Protein AF-A0A1V5I9L6-F1 (afdb_monomer)

Mean predicted aligned error: 14.68 Å

Sequence (108 aa):
MYTTINSTRQGDRAATPSGFKRVLHDTERRYLATDAQAVIYRYFLTEEVPFEVVERAILEAVSLARLKHSAIDAGLFDCLVDALLDDRSFEIQETASERLYPSSCTLC

Solvent-accessible surface area (backbone atoms only — not comparable to full-atom values): 7030 Å² total; per-residue (Å²): 137,92,84,86,90,85,79,86,83,85,69,83,74,71,74,70,76,89,74,77,78,86,72,84,49,74,72,51,53,70,24,35,31,72,61,22,51,51,50,53,54,45,35,74,72,67,61,81,49,59,67,69,54,54,56,49,32,52,56,49,43,38,53,50,13,63,75,69,74,41,60,35,44,39,70,62,49,51,52,45,43,51,51,59,72,67,56,68,73,78,76,73,70,82,67,80,74,80,72,78,73,81,87,77,83,83,84,128

pLDDT: mean 78.54, std 22.14, range [37.69, 98.38]

Structure (mmCIF, N/CA/C/O backbone):
data_AF-A0A1V5I9L6-F1
#
_entry.id   AF-A0A1V5I9L6-F1
#
loop_
_atom_site.group_PDB
_atom_site.id
_atom_site.type_symbol
_atom_site.label_atom_id
_atom_site.label_alt_id
_atom_site.label_comp_id
_atom_site.label_asym_id
_atom_site.label_entity_id
_atom_site.label_seq_id
_atom_site.pdbx_PDB_ins_code
_atom_site.Cartn_x
_atom_site.Cartn_y
_atom_site.Cartn_z
_atom_site.occupancy
_atom_site.B_iso_or_equiv
_atom_site.auth_seq_id
_atom_site.auth_comp_id
_atom_site.auth_asym_id
_atom_site.auth_atom_id
_atom_site.pdbx_PDB_model_num
ATOM 1 N N . MET A 1 1 ? -46.252 14.214 38.663 1.00 40.38 1 MET A N 1
ATOM 2 C CA . MET A 1 1 ? -45.400 13.032 38.417 1.00 40.38 1 MET A CA 1
ATOM 3 C C . MET A 1 1 ? -44.270 13.460 37.497 1.00 40.38 1 MET A C 1
ATOM 5 O O . MET A 1 1 ? -44.539 14.138 36.517 1.00 40.38 1 MET A O 1
ATOM 9 N N . TYR A 1 2 ? -43.031 13.179 37.892 1.00 37.69 2 TYR A N 1
ATOM 10 C CA . TYR A 1 2 ? -41.787 13.658 37.282 1.00 37.69 2 TYR A 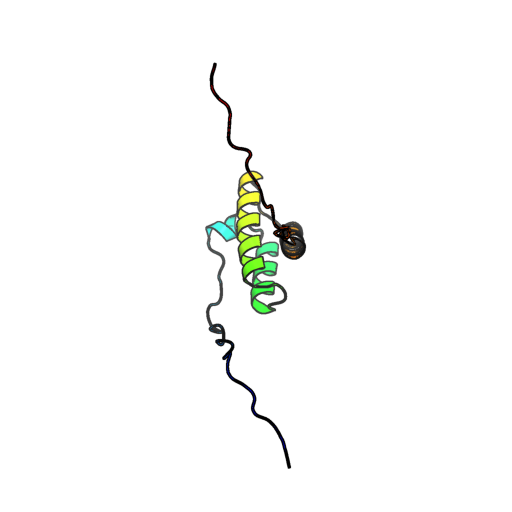CA 1
ATOM 11 C C . TYR A 1 2 ? -41.344 12.772 36.113 1.00 37.69 2 TYR A C 1
ATOM 13 O O . TYR A 1 2 ? -41.350 11.558 36.291 1.00 37.69 2 TYR A O 1
ATOM 21 N N . THR A 1 3 ? -40.874 13.354 34.999 1.00 48.72 3 THR A N 1
ATOM 22 C CA . THR A 1 3 ? -39.697 12.892 34.208 1.00 48.72 3 THR A CA 1
ATOM 23 C C . THR A 1 3 ? -39.349 13.970 33.158 1.00 48.72 3 THR A C 1
ATOM 25 O O . THR A 1 3 ? -40.177 14.288 32.317 1.00 48.72 3 THR A O 1
ATOM 28 N N . THR A 1 4 ? -38.339 14.813 33.388 1.00 46.72 4 THR A N 1
ATOM 29 C CA . THR A 1 4 ? -36.917 14.723 32.968 1.00 46.72 4 THR A CA 1
ATOM 30 C C . THR A 1 4 ? -36.643 15.255 31.553 1.00 46.72 4 THR A C 1
ATOM 32 O O . THR A 1 4 ? -36.970 14.644 30.544 1.00 46.72 4 THR A O 1
ATOM 35 N N . ILE A 1 5 ? -35.994 16.419 31.542 1.00 60.16 5 ILE A N 1
ATOM 36 C CA . ILE A 1 5 ? -35.253 17.082 30.459 1.00 60.16 5 ILE A CA 1
ATOM 37 C C . ILE A 1 5 ? -33.948 16.318 30.192 1.00 60.16 5 ILE A C 1
ATOM 39 O O . ILE A 1 5 ? -33.357 15.857 31.162 1.00 60.16 5 ILE A O 1
ATOM 43 N N . ASN A 1 6 ? -33.514 16.223 28.926 1.00 50.12 6 ASN A N 1
ATOM 44 C CA . ASN A 1 6 ? -32.129 16.065 28.414 1.00 50.12 6 ASN A CA 1
ATOM 45 C C . ASN A 1 6 ? -32.212 15.597 26.942 1.00 50.12 6 ASN A C 1
ATOM 47 O O . ASN A 1 6 ? -33.074 14.798 26.614 1.00 50.12 6 ASN A O 1
ATOM 51 N N . SER A 1 7 ? -31.364 15.961 25.985 1.00 43.91 7 SER A N 1
ATOM 52 C CA . SER A 1 7 ? -30.231 16.872 25.925 1.00 43.91 7 SER A CA 1
ATOM 53 C C . SER A 1 7 ? -29.865 17.014 24.438 1.00 43.91 7 SER A C 1
ATOM 55 O O . SER A 1 7 ? -29.936 16.066 23.664 1.00 43.91 7 SER A O 1
ATOM 57 N N . THR A 1 8 ? -29.510 18.237 24.075 1.00 46.31 8 THR A N 1
ATOM 58 C CA . THR A 1 8 ? -28.565 18.676 23.043 1.00 46.31 8 THR A CA 1
ATOM 59 C C . THR A 1 8 ? -27.670 17.642 22.327 1.00 46.31 8 THR A C 1
ATOM 61 O O . THR A 1 8 ? -26.923 16.916 22.969 1.00 46.31 8 THR A O 1
ATOM 64 N N . ARG A 1 9 ? -27.585 17.860 21.001 1.00 46.97 9 ARG A N 1
ATOM 65 C CA . ARG A 1 9 ? -26.378 17.922 20.141 1.00 46.97 9 ARG A CA 1
ATOM 66 C C . ARG A 1 9 ? -25.679 16.638 19.681 1.00 46.97 9 ARG A C 1
ATOM 68 O O . ARG A 1 9 ? -25.276 15.804 20.472 1.00 46.97 9 ARG A O 1
ATOM 75 N N . GLN A 1 10 ? -25.332 16.721 18.392 1.00 40.03 10 GLN A N 1
ATOM 76 C CA . GLN A 1 10 ? -24.170 16.137 17.719 1.00 40.03 10 GLN A CA 1
ATOM 77 C C . GLN A 1 10 ? -24.188 14.604 17.557 1.00 40.03 10 GLN A C 1
ATOM 79 O O . GLN A 1 10 ? -24.296 13.863 18.516 1.00 40.03 10 GLN A O 1
ATOM 84 N N . GLY A 1 11 ? -24.020 14.038 16.371 1.00 43.12 11 GLY A N 1
ATOM 85 C CA . GLY A 1 11 ? -23.634 14.626 15.104 1.00 43.12 11 GLY A CA 1
ATOM 86 C C . GLY A 1 11 ? -24.270 13.844 13.976 1.00 43.12 11 GLY A C 1
ATOM 87 O O . GLY A 1 11 ? -24.285 12.613 13.990 1.00 43.12 11 GLY A O 1
ATOM 88 N N . ASP A 1 12 ? -24.733 14.584 12.975 1.00 43.78 12 ASP A N 1
ATOM 89 C CA . ASP A 1 12 ? -24.613 14.120 11.607 1.00 43.78 12 ASP A CA 1
ATOM 90 C C . ASP A 1 12 ? -23.158 13.669 11.450 1.00 43.78 12 ASP A C 1
ATOM 92 O O . ASP A 1 12 ? -22.241 14.490 11.367 1.00 43.78 12 ASP A O 1
ATOM 96 N N . ARG A 1 13 ? -22.921 12.352 11.512 1.00 48.59 13 ARG A N 1
ATOM 97 C CA . ARG A 1 13 ? -21.734 11.770 10.899 1.00 48.59 13 ARG A CA 1
ATOM 98 C C . ARG A 1 13 ? -21.865 12.191 9.454 1.00 48.59 13 ARG A C 1
ATOM 100 O O . ARG A 1 13 ? -22.671 11.616 8.727 1.00 48.59 13 ARG A O 1
ATOM 107 N N . ALA A 1 14 ? -21.171 13.274 9.109 1.00 45.03 14 ALA A N 1
ATOM 108 C CA . ALA A 1 14 ? -21.010 13.721 7.748 1.00 45.03 14 ALA A CA 1
ATOM 109 C C . ALA A 1 14 ? -20.708 12.459 6.955 1.00 45.03 14 ALA A C 1
ATOM 111 O O . ALA A 1 14 ? -19.695 11.808 7.213 1.00 45.03 14 ALA A O 1
ATOM 112 N N . ALA A 1 15 ? -21.657 12.057 6.110 1.00 50.91 15 ALA A N 1
ATOM 113 C CA . ALA A 1 15 ? -21.436 11.003 5.152 1.00 50.91 15 ALA A CA 1
ATOM 114 C C . ALA A 1 15 ? -20.176 11.430 4.407 1.00 50.91 15 ALA A C 1
ATOM 116 O O . ALA A 1 15 ? -20.187 12.419 3.668 1.00 50.91 15 ALA A O 1
ATOM 117 N N . THR A 1 16 ? -19.062 10.769 4.716 1.00 53.19 16 THR A N 1
ATOM 118 C CA . THR A 1 16 ? -17.824 10.924 3.974 1.00 53.19 16 THR A CA 1
ATOM 119 C C . THR A 1 16 ? -18.210 10.728 2.516 1.00 53.19 16 THR A C 1
ATOM 121 O O . THR A 1 16 ? -18.953 9.789 2.221 1.00 53.19 16 THR A O 1
ATOM 124 N N . PRO A 1 17 ? -17.837 11.647 1.613 1.00 50.62 17 PRO A N 1
ATOM 125 C CA . PRO A 1 17 ? -18.290 11.591 0.236 1.00 50.62 17 PRO A CA 1
ATOM 126 C C . PRO A 1 17 ? -17.878 10.247 -0.367 1.00 50.62 17 PRO A C 1
ATOM 128 O O . PRO A 1 17 ? -16.716 10.033 -0.714 1.00 50.62 17 PRO A O 1
ATOM 131 N N . SER A 1 18 ? -18.852 9.341 -0.479 1.00 58.44 18 SER A N 1
ATOM 132 C CA . SER A 1 18 ? -18.744 8.065 -1.169 1.00 58.44 18 SER A CA 1
ATOM 133 C C . SER A 1 18 ? -18.542 8.375 -2.650 1.00 58.44 18 SER A C 1
ATOM 135 O O . SER A 1 18 ? -19.505 8.533 -3.403 1.00 58.44 18 SER A O 1
ATOM 137 N N . GLY A 1 19 ? -17.300 8.589 -3.074 1.00 56.56 19 GLY A N 1
ATOM 138 C CA . GLY A 1 19 ? -17.070 8.976 -4.463 1.00 56.56 19 GLY A CA 1
ATOM 139 C C . GLY A 1 19 ? -15.642 9.283 -4.880 1.00 56.56 19 GLY A C 1
ATOM 140 O O . GLY A 1 19 ? -15.366 9.243 -6.077 1.00 56.56 19 GLY A O 1
ATOM 141 N N . PHE A 1 20 ? -14.711 9.538 -3.958 1.00 57.69 20 PHE A N 1
ATOM 142 C CA . PHE A 1 20 ? -13.311 9.712 -4.345 1.00 57.69 20 PHE A CA 1
ATOM 143 C C . PHE A 1 20 ? -12.589 8.368 -4.339 1.00 57.69 20 PHE A C 1
ATOM 145 O O . PHE A 1 20 ? -12.069 7.911 -3.327 1.00 57.69 20 PHE A O 1
ATOM 152 N N . LYS A 1 21 ? -12.565 7.721 -5.507 1.00 76.44 21 LYS A N 1
ATOM 153 C CA . LYS A 1 21 ? -11.774 6.511 -5.725 1.00 76.44 21 LYS A CA 1
ATOM 154 C C . LYS A 1 21 ? -10.299 6.904 -5.816 1.00 76.44 21 LYS A C 1
ATOM 156 O O . LYS A 1 21 ? -9.859 7.425 -6.841 1.00 76.44 21 LYS A O 1
ATOM 161 N N . ARG A 1 22 ? -9.543 6.688 -4.739 1.00 89.75 22 ARG A N 1
ATOM 162 C CA . ARG A 1 22 ? -8.092 6.898 -4.715 1.00 89.75 22 ARG A CA 1
ATOM 163 C C . ARG A 1 22 ? -7.418 6.028 -5.776 1.00 89.75 22 ARG A C 1
ATOM 165 O O . ARG A 1 22 ? -7.662 4.827 -5.875 1.00 89.75 22 ARG A O 1
ATOM 172 N N . VAL A 1 23 ? -6.561 6.649 -6.581 1.00 94.12 23 VAL A N 1
ATOM 173 C CA . VAL A 1 23 ? -5.732 5.978 -7.587 1.00 94.12 23 VAL A CA 1
ATOM 174 C C . VAL A 1 23 ? -4.279 6.290 -7.281 1.00 94.12 23 VAL A C 1
ATOM 176 O O . VAL A 1 23 ? -3.947 7.450 -7.048 1.00 94.12 23 VAL A O 1
ATOM 179 N N . LEU A 1 24 ? -3.425 5.266 -7.280 1.00 96.00 24 LEU A N 1
ATOM 180 C CA . LEU A 1 24 ? -1.989 5.438 -7.092 1.00 96.00 24 LEU A CA 1
ATOM 181 C C . LEU A 1 24 ? -1.396 6.322 -8.190 1.00 96.00 24 LEU A C 1
ATOM 183 O O . LEU A 1 24 ? -1.633 6.079 -9.376 1.00 96.00 24 LEU A O 1
ATOM 187 N N . HIS A 1 25 ? -0.598 7.311 -7.807 1.00 96.25 25 HIS A N 1
ATOM 188 C CA . HIS A 1 25 ? 0.169 8.145 -8.724 1.00 96.25 25 HIS A CA 1
ATOM 189 C C . HIS A 1 25 ? 1.287 7.337 -9.395 1.00 96.25 25 HIS A C 1
ATOM 191 O O . HIS A 1 25 ? 1.792 6.356 -8.853 1.00 96.25 25 HIS A O 1
ATOM 197 N N . ASP A 1 26 ? 1.726 7.776 -10.576 1.00 96.25 26 ASP A N 1
ATOM 198 C CA . ASP A 1 26 ? 2.780 7.113 -11.359 1.00 96.25 26 ASP A CA 1
ATOM 199 C C . ASP A 1 26 ? 4.085 6.927 -10.572 1.00 96.25 26 ASP A C 1
ATOM 201 O O . ASP A 1 26 ? 4.793 5.932 -10.739 1.00 96.25 26 ASP A O 1
ATOM 205 N N . THR A 1 27 ? 4.397 7.886 -9.701 1.00 94.00 27 THR A N 1
ATOM 206 C CA . THR A 1 27 ? 5.550 7.836 -8.801 1.00 94.00 27 THR A CA 1
ATOM 207 C C . THR A 1 27 ? 5.406 6.738 -7.755 1.00 94.00 27 THR A C 1
ATOM 209 O O . THR A 1 27 ? 6.362 6.005 -7.536 1.00 94.00 27 THR A O 1
ATOM 212 N N . GLU A 1 28 ? 4.227 6.581 -7.155 1.00 97.31 28 GLU A N 1
ATOM 213 C CA . GLU A 1 28 ? 3.940 5.524 -6.178 1.00 97.31 28 GLU A CA 1
ATOM 214 C C . GLU A 1 28 ? 4.012 4.150 -6.854 1.00 97.31 28 GLU A C 1
ATOM 216 O O . GLU A 1 28 ? 4.746 3.272 -6.403 1.00 97.31 28 GLU A O 1
ATOM 221 N N . ARG A 1 29 ? 3.351 3.991 -8.011 1.00 97.00 29 ARG A N 1
ATOM 222 C CA . ARG A 1 29 ? 3.337 2.726 -8.771 1.00 97.00 29 ARG A CA 1
ATOM 223 C C . ARG A 1 29 ? 4.726 2.261 -9.206 1.00 97.00 29 ARG A C 1
ATOM 225 O O . ARG A 1 29 ? 4.941 1.067 -9.360 1.00 97.00 29 ARG A O 1
ATOM 232 N N . ARG A 1 30 ? 5.682 3.174 -9.403 1.00 97.06 30 ARG A N 1
ATOM 233 C CA . ARG A 1 30 ? 7.072 2.816 -9.738 1.00 97.06 30 ARG A CA 1
ATOM 234 C C . ARG A 1 30 ? 7.797 2.107 -8.590 1.00 97.06 30 ARG A C 1
ATOM 236 O O . ARG A 1 30 ? 8.700 1.318 -8.848 1.00 97.06 30 ARG A O 1
ATOM 243 N N . TYR A 1 31 ? 7.437 2.420 -7.349 1.00 98.06 31 TYR A N 1
ATOM 244 C CA . TYR A 1 31 ? 8.103 1.920 -6.143 1.00 98.06 31 TYR A CA 1
ATOM 245 C C . TYR A 1 31 ? 7.332 0.794 -5.443 1.00 98.06 31 TYR A C 1
ATOM 247 O O . TYR A 1 31 ? 7.830 0.214 -4.480 1.00 98.06 31 TYR A O 1
ATOM 255 N N . LEU A 1 32 ? 6.145 0.461 -5.940 1.00 98.12 32 LEU A N 1
ATOM 256 C CA . LEU A 1 32 ? 5.287 -0.596 -5.423 1.00 98.12 32 LEU A CA 1
ATOM 257 C C . LEU A 1 32 ? 5.204 -1.712 -6.461 1.00 98.12 32 LEU A C 1
ATOM 259 O O . LEU A 1 32 ? 4.838 -1.460 -7.612 1.00 98.12 32 LEU A O 1
ATOM 263 N N . ALA A 1 33 ? 5.523 -2.941 -6.069 1.00 98.31 33 ALA A N 1
ATOM 264 C CA . ALA A 1 33 ? 5.319 -4.095 -6.930 1.00 98.31 33 ALA A CA 1
ATOM 265 C C . ALA A 1 33 ? 3.816 -4.316 -7.194 1.00 98.31 33 ALA A C 1
ATOM 267 O O . ALA A 1 33 ? 2.945 -3.795 -6.494 1.00 98.31 33 ALA A O 1
ATOM 268 N N . THR A 1 34 ? 3.488 -5.036 -8.265 1.00 98.06 34 THR A N 1
ATOM 269 C CA . THR A 1 34 ? 2.098 -5.190 -8.730 1.00 98.06 34 THR A CA 1
ATOM 270 C C . THR A 1 34 ? 1.193 -5.881 -7.711 1.00 98.06 34 THR A C 1
ATOM 272 O O . THR A 1 34 ? 0.008 -5.571 -7.628 1.00 98.06 34 THR A O 1
ATOM 275 N N . ASP A 1 35 ? 1.752 -6.801 -6.931 1.00 98.12 35 ASP A N 1
ATOM 276 C CA . ASP A 1 35 ? 1.092 -7.475 -5.814 1.00 98.12 35 ASP A CA 1
ATO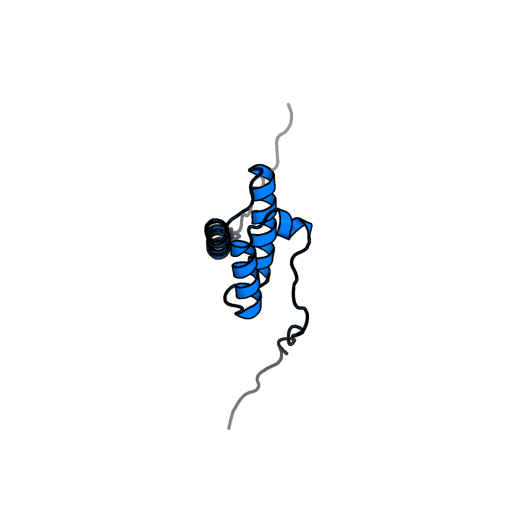M 277 C C . ASP A 1 35 ? 0.797 -6.506 -4.657 1.00 98.12 35 ASP A C 1
ATOM 279 O O . ASP A 1 35 ? -0.334 -6.472 -4.175 1.00 98.12 35 ASP A O 1
ATOM 283 N N . ALA A 1 36 ? 1.746 -5.641 -4.284 1.00 98.25 36 ALA A N 1
ATOM 284 C CA . ALA A 1 36 ? 1.519 -4.582 -3.297 1.00 98.25 36 ALA A CA 1
ATOM 285 C C . ALA A 1 36 ? 0.425 -3.602 -3.753 1.00 98.25 36 ALA A C 1
ATOM 287 O O . ALA A 1 36 ? -0.462 -3.241 -2.980 1.00 98.25 36 ALA A O 1
ATOM 288 N N . GLN A 1 37 ? 0.426 -3.214 -5.034 1.00 98.19 37 GLN A N 1
ATOM 289 C CA . GLN A 1 37 ? -0.635 -2.374 -5.602 1.00 98.19 37 GLN A CA 1
ATOM 290 C C . GLN A 1 37 ? -2.011 -3.051 -5.502 1.00 98.19 37 GLN A C 1
ATOM 292 O O . GLN A 1 37 ? -2.992 -2.392 -5.159 1.00 98.19 37 GLN A O 1
ATOM 297 N N . ALA A 1 38 ? -2.097 -4.359 -5.765 1.00 97.69 38 ALA A N 1
ATOM 298 C CA . ALA A 1 38 ? -3.344 -5.111 -5.633 1.00 97.69 38 ALA A CA 1
ATOM 299 C C . ALA A 1 38 ? -3.853 -5.139 -4.182 1.00 97.69 38 ALA A C 1
ATOM 301 O O . ALA A 1 38 ? -5.051 -4.963 -3.956 1.00 97.69 38 ALA A O 1
ATOM 302 N N . VAL A 1 39 ? -2.953 -5.296 -3.208 1.00 97.81 39 VAL A N 1
ATOM 303 C CA . VAL A 1 39 ? -3.282 -5.220 -1.777 1.00 97.81 39 VAL A CA 1
ATOM 304 C C . VAL A 1 39 ? -3.803 -3.835 -1.394 1.00 97.81 39 VAL A C 1
ATOM 306 O O . VAL A 1 39 ? -4.854 -3.738 -0.767 1.00 97.81 39 VAL A O 1
ATOM 309 N N . ILE A 1 40 ? -3.147 -2.765 -1.846 1.00 97.25 40 ILE A N 1
ATOM 310 C CA . ILE A 1 40 ? -3.597 -1.387 -1.605 1.00 97.25 40 ILE A CA 1
ATOM 311 C C . ILE A 1 40 ? -5.015 -1.168 -2.142 1.00 97.25 40 ILE A C 1
ATOM 313 O O . ILE A 1 40 ? -5.888 -0.663 -1.436 1.00 97.25 40 ILE A O 1
ATOM 317 N N . TYR A 1 41 ? -5.274 -1.578 -3.386 1.00 96.44 41 TYR A N 1
ATOM 318 C CA . TYR A 1 41 ? -6.609 -1.445 -3.963 1.00 96.44 41 TYR A CA 1
ATOM 319 C C . TYR A 1 41 ? -7.644 -2.312 -3.249 1.00 96.44 41 TYR A C 1
ATOM 321 O O . TYR A 1 41 ? -8.791 -1.887 -3.134 1.00 96.44 41 TYR A O 1
ATOM 329 N N . ARG A 1 42 ? -7.259 -3.490 -2.741 1.00 95.88 42 ARG A N 1
ATOM 330 C CA . ARG A 1 42 ? -8.125 -4.294 -1.875 1.00 95.88 42 ARG A CA 1
ATOM 331 C C . ARG A 1 42 ? -8.482 -3.512 -0.612 1.00 95.88 42 ARG A C 1
ATOM 333 O O . ARG A 1 42 ? -9.670 -3.392 -0.353 1.00 95.88 42 ARG A O 1
ATOM 340 N N . TYR A 1 43 ? -7.519 -2.910 0.088 1.00 95.50 43 TYR A N 1
ATOM 341 C CA . TYR A 1 43 ? -7.803 -2.106 1.285 1.00 95.50 43 TYR A CA 1
ATOM 342 C C . TYR A 1 43 ? -8.736 -0.924 1.006 1.00 95.50 43 TYR A C 1
ATOM 344 O O . TYR A 1 43 ? -9.662 -0.690 1.776 1.00 95.50 43 TYR A O 1
ATOM 352 N N . PHE A 1 44 ? -8.576 -0.234 -0.127 1.00 94.00 44 PHE A N 1
ATOM 353 C CA . PHE A 1 44 ? -9.510 0.829 -0.518 1.00 94.00 44 PHE A CA 1
ATOM 354 C C . PHE A 1 44 ? -10.922 0.335 -0.856 1.00 94.00 44 PHE A C 1
ATOM 356 O O . PHE A 1 44 ? -11.862 1.121 -0.796 1.00 94.00 44 PHE A O 1
ATOM 363 N N . LEU A 1 45 ? -11.081 -0.927 -1.264 1.00 93.06 45 LEU A N 1
ATOM 364 C CA . LEU A 1 45 ? -12.383 -1.508 -1.604 1.00 93.06 45 LEU A CA 1
ATOM 365 C C . LEU A 1 45 ? -13.079 -2.142 -0.401 1.00 93.06 45 LEU A C 1
ATOM 367 O O . LEU A 1 45 ? -14.302 -2.090 -0.319 1.00 93.06 45 LEU A O 1
ATOM 371 N N . THR A 1 46 ? -12.317 -2.804 0.469 1.00 93.50 46 THR A N 1
ATOM 372 C CA . THR A 1 46 ? -12.851 -3.546 1.614 1.00 93.50 46 THR A CA 1
ATOM 373 C C . THR A 1 46 ? -12.986 -2.682 2.858 1.00 93.50 46 THR A C 1
ATOM 375 O O . THR A 1 46 ? -13.736 -3.058 3.752 1.00 93.50 46 THR A O 1
ATOM 378 N N . GLU A 1 47 ? -12.269 -1.553 2.918 1.00 90.31 47 GLU A N 1
ATOM 379 C CA . GLU A 1 47 ? -12.189 -0.680 4.095 1.00 90.31 47 GLU A CA 1
ATOM 380 C C . GLU A 1 47 ? -11.754 -1.448 5.365 1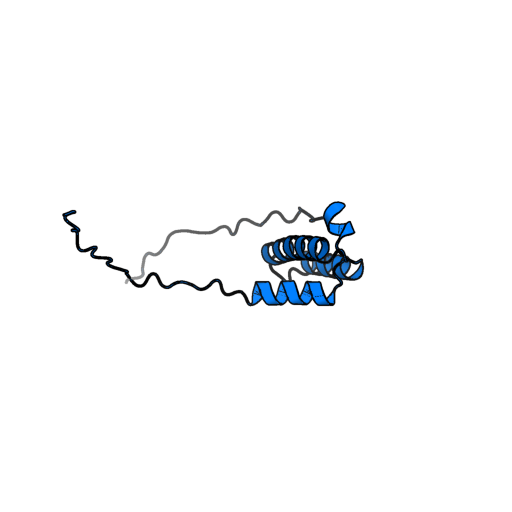.00 90.31 47 GLU A C 1
ATOM 382 O O . GLU A 1 47 ? -12.060 -1.051 6.486 1.00 90.31 47 GLU A O 1
ATOM 387 N N . GLU A 1 48 ? -11.014 -2.557 5.195 1.00 91.31 48 GLU A N 1
ATOM 388 C CA . GLU A 1 48 ? -10.472 -3.379 6.294 1.00 91.31 48 GLU A CA 1
ATOM 389 C C . GLU A 1 48 ? -9.459 -2.610 7.152 1.00 91.31 48 GLU A C 1
ATOM 391 O O . GLU A 1 48 ? -9.289 -2.901 8.335 1.00 91.31 48 GLU A O 1
ATOM 396 N N . VAL A 1 49 ? -8.793 -1.626 6.549 1.00 93.75 49 VAL A N 1
ATOM 397 C CA . VAL A 1 49 ? -7.786 -0.769 7.171 1.00 93.75 49 VAL A CA 1
ATOM 398 C C . VAL A 1 49 ? -8.247 0.682 7.009 1.00 93.75 49 VAL A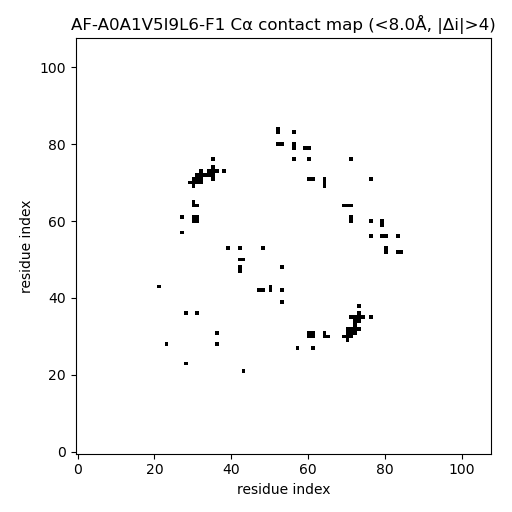 C 1
ATOM 400 O O . VAL A 1 49 ? -8.679 1.044 5.909 1.00 93.75 49 VAL A O 1
ATOM 403 N N . PRO A 1 50 ? -8.151 1.533 8.051 1.00 93.69 50 PRO A N 1
ATOM 404 C CA . PRO A 1 50 ? -8.506 2.943 7.938 1.00 93.69 50 PRO A CA 1
ATOM 405 C C . PRO A 1 50 ? -7.767 3.612 6.778 1.00 93.69 50 PRO A C 1
ATOM 407 O O . PRO A 1 50 ? -6.562 3.416 6.603 1.00 93.69 50 PRO A O 1
ATOM 410 N N . PHE A 1 51 ? -8.480 4.422 5.997 1.00 92.56 51 PHE A N 1
ATOM 411 C CA . PHE A 1 51 ? -7.940 5.056 4.792 1.00 92.56 51 PHE A CA 1
ATOM 412 C C . PHE A 1 51 ? -6.639 5.825 5.071 1.00 92.56 51 PHE A C 1
ATOM 414 O O . PHE A 1 51 ? -5.677 5.733 4.310 1.00 92.56 51 PHE A O 1
ATOM 421 N N . GLU A 1 52 ? -6.584 6.530 6.200 1.00 93.12 52 GLU A N 1
ATOM 422 C CA . GLU A 1 52 ? -5.431 7.316 6.636 1.00 93.12 52 GLU A CA 1
ATOM 423 C C . GLU A 1 52 ? -4.198 6.441 6.895 1.00 93.12 52 GLU A C 1
ATOM 425 O O . GLU A 1 52 ? -3.077 6.846 6.581 1.00 93.12 52 GLU A O 1
ATOM 430 N N . VAL A 1 53 ? -4.401 5.231 7.425 1.00 95.19 53 VAL A N 1
ATOM 431 C CA . VAL A 1 53 ? -3.329 4.256 7.665 1.00 95.19 53 VAL A CA 1
ATOM 432 C C . VAL A 1 53 ? -2.802 3.723 6.336 1.00 95.19 53 VAL A C 1
ATOM 434 O O . VAL A 1 53 ? -1.589 3.652 6.149 1.00 95.19 53 VAL A O 1
ATOM 437 N N . VAL A 1 54 ? -3.686 3.429 5.377 1.00 96.31 54 VAL A N 1
ATOM 438 C CA . VAL A 1 54 ? -3.281 2.977 4.034 1.00 96.31 54 VAL A CA 1
ATOM 439 C C . VAL A 1 54 ? -2.490 4.065 3.302 1.00 96.31 54 VAL A C 1
ATOM 441 O O . VAL A 1 54 ? -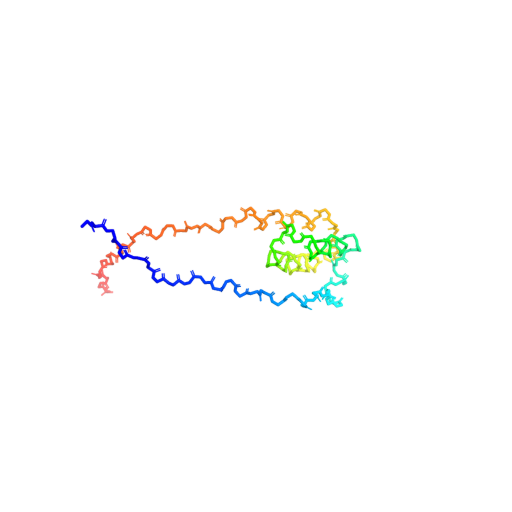1.423 3.782 2.757 1.00 96.31 54 VAL A O 1
ATOM 444 N N . GLU A 1 55 ? -2.952 5.320 3.323 1.00 96.19 55 GLU A N 1
ATOM 445 C CA . GLU A 1 55 ? -2.213 6.449 2.736 1.00 96.19 55 GLU A CA 1
ATOM 446 C C . GLU A 1 55 ? -0.839 6.624 3.382 1.00 96.19 55 GLU A C 1
ATOM 448 O O . GLU A 1 55 ? 0.164 6.828 2.690 1.00 96.19 55 GLU A O 1
ATOM 453 N N . ARG A 1 56 ? -0.766 6.501 4.712 1.00 96.00 56 ARG A N 1
ATOM 454 C CA . ARG A 1 56 ? 0.504 6.593 5.425 1.00 96.00 56 ARG A CA 1
ATOM 455 C C . ARG A 1 56 ? 1.449 5.455 5.044 1.00 96.00 56 ARG A C 1
ATOM 457 O O . ARG A 1 56 ? 2.610 5.725 4.733 1.00 96.00 56 ARG A O 1
ATOM 464 N N . ALA A 1 57 ? 0.945 4.225 4.983 1.00 97.38 57 ALA A N 1
ATOM 465 C CA . ALA A 1 57 ? 1.708 3.057 4.559 1.00 97.38 57 ALA A CA 1
ATOM 466 C C . ALA A 1 57 ? 2.255 3.221 3.132 1.00 97.38 57 ALA A C 1
ATOM 468 O O . ALA A 1 57 ? 3.410 2.886 2.881 1.00 97.38 57 ALA A O 1
ATOM 469 N N . ILE A 1 58 ? 1.485 3.804 2.202 1.00 98.06 58 ILE A N 1
ATOM 470 C CA . ILE A 1 58 ? 1.953 4.112 0.836 1.00 98.06 58 ILE A CA 1
ATOM 471 C C . ILE A 1 58 ? 3.140 5.082 0.866 1.00 98.06 58 ILE A C 1
ATOM 473 O O . ILE A 1 58 ? 4.154 4.835 0.207 1.00 98.06 58 ILE A O 1
ATOM 477 N N . LEU A 1 59 ? 3.050 6.169 1.638 1.00 97.69 59 LEU A N 1
ATOM 478 C CA . LEU A 1 59 ? 4.132 7.155 1.746 1.00 97.69 59 LEU A CA 1
ATOM 479 C C . LEU A 1 59 ? 5.410 6.547 2.339 1.00 97.69 59 LEU A C 1
ATOM 481 O O . LEU A 1 59 ? 6.517 6.822 1.856 1.00 97.69 59 LEU A O 1
ATOM 485 N N . GLU A 1 60 ? 5.268 5.711 3.365 1.00 97.12 60 GLU A N 1
ATOM 486 C CA . GLU A 1 60 ? 6.393 5.033 4.009 1.00 97.12 60 GLU A CA 1
ATOM 487 C C . GLU A 1 60 ? 7.004 3.964 3.105 1.00 97.12 60 GLU A C 1
ATOM 489 O O . GLU A 1 60 ? 8.223 3.947 2.9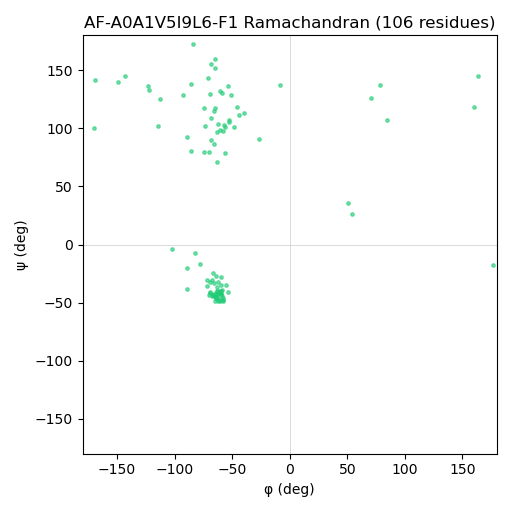28 1.00 97.12 60 GLU A O 1
ATOM 494 N N . ALA A 1 61 ? 6.176 3.164 2.430 1.00 97.94 61 ALA A N 1
ATOM 495 C CA . ALA A 1 61 ? 6.619 2.185 1.447 1.00 97.94 61 ALA A CA 1
ATOM 496 C C . ALA A 1 61 ? 7.413 2.849 0.317 1.00 97.94 61 ALA A C 1
ATOM 498 O O . ALA A 1 61 ? 8.518 2.412 0.003 1.00 97.94 61 ALA A O 1
ATOM 499 N N . VAL A 1 62 ? 6.917 3.952 -0.255 1.00 98.00 62 VAL A N 1
ATOM 500 C CA . VAL A 1 62 ? 7.630 4.694 -1.311 1.00 98.00 62 VAL A CA 1
ATOM 501 C C . VAL A 1 62 ? 8.953 5.266 -0.796 1.00 98.00 62 VAL A C 1
ATOM 503 O O . VAL A 1 62 ? 9.966 5.223 -1.498 1.00 98.00 62 VAL A O 1
ATOM 506 N N . SER A 1 63 ? 8.978 5.786 0.430 1.00 97.19 63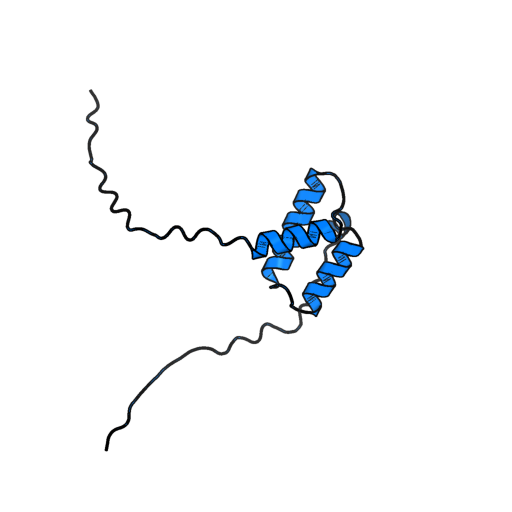 SER A N 1
ATOM 507 C CA . SER A 1 63 ? 10.202 6.317 1.043 1.00 97.19 63 SER A CA 1
ATOM 508 C C . SER A 1 63 ? 11.238 5.215 1.285 1.00 97.19 63 SER A C 1
ATOM 510 O O . SER A 1 63 ? 12.410 5.376 0.933 1.00 97.19 63 SER A O 1
ATOM 512 N N . LEU A 1 64 ? 10.800 4.066 1.802 1.00 96.44 64 LEU A N 1
ATOM 513 C CA . LEU A 1 64 ? 11.633 2.890 2.030 1.00 96.44 64 LEU A CA 1
ATOM 514 C C . LEU A 1 64 ? 12.150 2.295 0.714 1.00 96.44 64 LEU A C 1
ATOM 516 O O . LEU A 1 64 ? 13.331 1.964 0.609 1.00 96.44 64 LEU A O 1
ATOM 520 N N . ALA A 1 65 ? 11.298 2.213 -0.308 1.00 97.62 65 ALA A N 1
ATOM 521 C CA . ALA A 1 65 ? 11.656 1.738 -1.641 1.00 97.62 65 ALA A CA 1
ATOM 522 C C . ALA A 1 65 ? 12.776 2.575 -2.261 1.00 97.62 65 ALA A C 1
ATOM 524 O O . ALA A 1 65 ? 13.739 2.048 -2.822 1.00 97.62 65 ALA A O 1
ATOM 525 N N . ARG A 1 66 ? 12.665 3.904 -2.126 1.00 96.75 66 ARG A N 1
ATOM 526 C CA . ARG A 1 66 ? 13.676 4.858 -2.591 1.00 96.75 66 ARG A CA 1
ATOM 527 C C . ARG A 1 66 ? 15.002 4.665 -1.873 1.00 96.75 66 ARG A C 1
ATOM 529 O O . ARG A 1 66 ? 16.033 4.686 -2.535 1.00 96.75 66 ARG A O 1
ATOM 536 N N . LEU A 1 67 ? 14.968 4.460 -0.557 1.00 96.44 67 LEU A N 1
ATOM 537 C CA . LEU A 1 67 ? 16.163 4.216 0.250 1.00 96.44 67 LEU A CA 1
ATOM 538 C C . LEU A 1 67 ? 16.845 2.891 -0.120 1.00 96.44 67 LEU A C 1
ATOM 540 O O . LEU A 1 67 ? 18.066 2.833 -0.230 1.00 96.44 67 LEU A O 1
ATOM 544 N N . LYS A 1 68 ? 16.059 1.830 -0.328 1.00 95.38 68 LYS A N 1
ATOM 545 C CA . LYS A 1 68 ? 16.563 0.491 -0.675 1.00 95.38 68 LYS A CA 1
ATOM 546 C C . LYS A 1 68 ? 16.876 0.317 -2.163 1.00 95.38 68 LYS A C 1
ATOM 548 O O . LYS A 1 68 ? 17.395 -0.729 -2.539 1.00 95.38 68 LYS A O 1
ATOM 553 N N . HIS A 1 69 ? 16.529 1.293 -3.004 1.00 95.81 69 HIS A N 1
ATOM 554 C CA . HIS A 1 69 ? 16.563 1.186 -4.465 1.00 95.81 69 HIS A CA 1
ATOM 555 C C . HIS A 1 69 ? 15.844 -0.065 -5.007 1.00 95.81 69 HIS A C 1
ATOM 557 O O . HIS A 1 69 ? 16.265 -0.656 -5.999 1.00 95.81 69 HIS A O 1
ATOM 563 N N . SER A 1 70 ? 14.749 -0.469 -4.358 1.00 96.31 70 SER A N 1
ATOM 564 C CA . SER A 1 70 ? 13.972 -1.662 -4.707 1.00 96.31 70 SER A CA 1
ATOM 565 C C . SER A 1 70 ? 12.490 -1.404 -4.494 1.00 96.31 70 SER A C 1
ATOM 567 O O . SER A 1 70 ? 12.121 -0.718 -3.545 1.00 96.31 70 SER A O 1
ATOM 569 N N . ALA A 1 71 ? 11.644 -1.985 -5.345 1.00 97.38 71 ALA A N 1
ATOM 570 C CA . ALA A 1 71 ? 10.203 -1.962 -5.131 1.00 97.38 71 ALA A CA 1
ATOM 571 C C . ALA A 1 71 ? 9.816 -2.747 -3.864 1.00 97.38 71 ALA A C 1
ATOM 573 O O . ALA A 1 71 ? 10.526 -3.675 -3.464 1.00 97.38 71 ALA A O 1
ATOM 574 N N . ILE A 1 72 ? 8.702 -2.352 -3.250 1.00 98.12 72 ILE A N 1
ATOM 575 C CA . ILE A 1 72 ? 8.103 -3.011 -2.082 1.00 98.12 72 ILE A CA 1
ATOM 576 C C . ILE A 1 72 ? 7.078 -4.034 -2.570 1.00 98.12 72 ILE A C 1
ATOM 578 O O . ILE A 1 72 ? 6.225 -3.695 -3.392 1.00 98.12 72 ILE A O 1
ATOM 582 N N . ASP A 1 73 ? 7.194 -5.268 -2.086 1.00 98.38 73 ASP A N 1
ATOM 583 C CA . ASP A 1 73 ? 6.249 -6.357 -2.340 1.00 98.38 73 ASP A CA 1
ATOM 584 C C . ASP A 1 73 ? 5.057 -6.313 -1.371 1.00 98.38 73 ASP A C 1
ATOM 586 O O . ASP A 1 73 ? 5.013 -5.500 -0.443 1.00 98.38 73 ASP A O 1
ATOM 590 N N . ALA A 1 74 ? 4.057 -7.164 -1.613 1.00 98.19 74 ALA A N 1
ATOM 591 C CA . ALA A 1 74 ? 2.855 -7.206 -0.784 1.00 98.19 74 ALA A CA 1
ATOM 592 C C . ALA A 1 74 ? 3.167 -7.521 0.687 1.00 98.19 74 ALA A C 1
ATOM 594 O O . ALA A 1 74 ? 2.629 -6.869 1.575 1.00 98.19 74 ALA A O 1
ATOM 595 N N . GLY A 1 75 ? 4.068 -8.476 0.942 1.00 97.81 75 GLY A N 1
ATOM 596 C CA . GLY A 1 75 ? 4.390 -8.908 2.302 1.00 97.81 75 GLY A CA 1
ATOM 597 C C . GLY A 1 75 ? 5.023 -7.796 3.135 1.00 97.81 75 GLY A C 1
ATOM 598 O O . GLY A 1 75 ? 4.610 -7.558 4.266 1.00 97.81 75 GLY A O 1
ATOM 599 N N . LEU A 1 76 ? 5.989 -7.068 2.569 1.00 97.44 76 LEU A N 1
ATOM 600 C CA . LEU A 1 76 ? 6.597 -5.934 3.258 1.00 97.44 76 LEU A CA 1
ATOM 601 C C . LEU A 1 76 ? 5.616 -4.763 3.406 1.00 97.44 76 LEU A C 1
ATOM 603 O O . LEU A 1 76 ? 5.686 -4.049 4.404 1.00 97.44 76 LEU A O 1
ATOM 607 N N . PHE A 1 77 ? 4.705 -4.568 2.448 1.00 98.31 77 PHE A N 1
ATOM 608 C CA . PHE A 1 77 ? 3.644 -3.571 2.581 1.00 98.31 77 PHE A CA 1
ATOM 609 C C . PHE A 1 77 ? 2.688 -3.902 3.736 1.00 98.31 77 PHE A C 1
ATOM 611 O O . PHE A 1 77 ? 2.410 -3.025 4.549 1.00 98.31 77 PHE A O 1
ATOM 618 N N . ASP A 1 78 ? 2.248 -5.157 3.856 1.00 97.88 78 ASP A N 1
ATOM 619 C CA . ASP A 1 78 ? 1.397 -5.605 4.966 1.00 97.88 78 ASP A CA 1
ATOM 620 C C . ASP A 1 78 ? 2.098 -5.410 6.318 1.00 97.88 78 ASP A C 1
ATOM 622 O O . ASP A 1 78 ? 1.501 -4.859 7.237 1.00 97.88 78 ASP A O 1
ATOM 626 N N . CYS A 1 79 ? 3.401 -5.708 6.417 1.00 97.12 79 CYS A N 1
ATOM 627 C CA . CYS A 1 79 ? 4.166 -5.422 7.636 1.00 97.12 79 CYS A CA 1
ATOM 628 C C . CYS A 1 79 ? 4.192 -3.929 8.010 1.00 97.12 79 CYS A C 1
ATOM 630 O O . CYS A 1 79 ? 4.218 -3.602 9.195 1.00 97.12 79 CYS A O 1
ATOM 632 N N . LEU A 1 80 ? 4.221 -3.018 7.028 1.00 96.50 80 LEU A N 1
ATOM 633 C CA . LEU A 1 80 ? 4.152 -1.575 7.295 1.00 96.50 80 LEU A CA 1
ATOM 634 C C . LEU A 1 80 ? 2.767 -1.174 7.805 1.00 96.50 80 LEU A C 1
ATOM 636 O O . LEU A 1 80 ? 2.669 -0.364 8.722 1.00 96.50 80 LEU A O 1
ATOM 640 N N . VAL A 1 81 ? 1.709 -1.744 7.228 1.00 96.94 81 VAL A N 1
ATOM 641 C CA . VAL A 1 81 ? 0.335 -1.514 7.685 1.00 96.94 81 VAL A CA 1
ATOM 642 C C . VAL A 1 81 ? 0.155 -2.012 9.118 1.00 96.94 81 VAL A C 1
ATOM 644 O O . VAL A 1 81 ? -0.314 -1.247 9.956 1.00 96.94 81 VAL A O 1
ATOM 647 N N . ASP A 1 82 ? 0.584 -3.240 9.416 1.00 95.44 82 ASP A N 1
ATOM 648 C CA . ASP A 1 82 ? 0.515 -3.817 10.763 1.00 95.44 82 ASP A CA 1
ATOM 649 C C . ASP A 1 82 ? 1.276 -2.952 11.774 1.00 95.44 82 ASP A C 1
ATOM 651 O O . ASP A 1 82 ? 0.736 -2.590 12.817 1.00 95.44 82 ASP A O 1
ATOM 655 N N . ALA A 1 83 ? 2.498 -2.527 11.432 1.00 94.12 83 ALA A N 1
ATOM 656 C CA . ALA A 1 83 ? 3.295 -1.657 12.291 1.00 94.12 83 ALA A CA 1
ATOM 657 C C . ALA A 1 83 ? 2.607 -0.310 12.571 1.00 94.12 83 ALA A C 1
ATOM 659 O O . ALA A 1 83 ? 2.657 0.173 13.699 1.00 94.12 83 ALA A O 1
ATOM 660 N N . LEU A 1 84 ? 1.950 0.287 11.572 1.00 92.94 84 LEU A N 1
ATOM 661 C CA . LEU A 1 84 ? 1.215 1.546 11.729 1.00 92.94 84 LEU A CA 1
ATOM 662 C C . LEU A 1 84 ? -0.083 1.385 12.531 1.00 92.94 84 LEU A C 1
ATOM 664 O O . LEU A 1 84 ? -0.496 2.326 13.204 1.00 92.94 84 LEU A O 1
ATOM 668 N N . LEU A 1 85 ? -0.729 0.220 12.468 1.00 9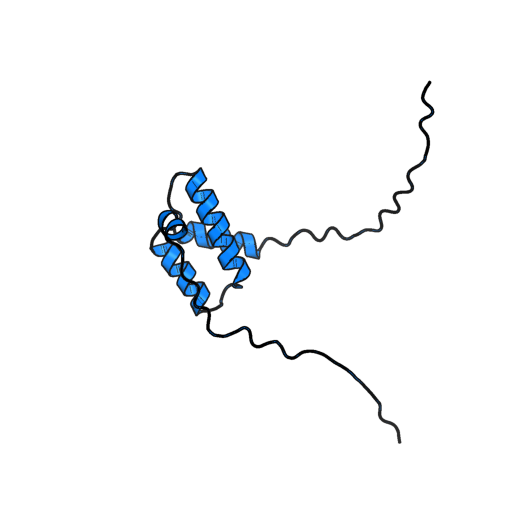2.00 85 LEU A N 1
ATOM 669 C CA . LEU A 1 85 ? -1.884 -0.103 13.311 1.00 92.00 85 LEU A CA 1
ATOM 670 C C . LEU A 1 85 ? -1.473 -0.346 14.770 1.00 92.00 85 LEU A C 1
ATOM 672 O O . LEU A 1 85 ? -2.206 0.028 15.689 1.00 92.00 85 LEU A O 1
ATOM 676 N N . ASP A 1 86 ? -0.303 -0.950 14.974 1.00 88.25 86 ASP A N 1
ATOM 677 C CA . ASP A 1 86 ? 0.270 -1.221 16.292 1.00 88.25 86 ASP A CA 1
ATOM 678 C C . ASP A 1 86 ? 0.915 0.013 16.939 1.00 88.25 86 ASP A C 1
ATOM 680 O O . ASP A 1 86 ? 1.122 0.016 18.160 1.00 88.25 86 ASP A O 1
ATOM 684 N N . ASP A 1 87 ? 1.208 1.063 16.161 1.00 78.19 87 ASP A N 1
ATOM 685 C CA . ASP A 1 87 ? 1.778 2.317 16.652 1.00 78.19 87 ASP A CA 1
ATOM 686 C C . ASP A 1 87 ? 0.746 3.090 17.484 1.00 78.19 87 ASP A C 1
ATOM 688 O O . ASP A 1 87 ? 0.078 4.038 17.062 1.00 78.19 87 ASP A O 1
ATOM 692 N N . ARG A 1 88 ? 0.607 2.658 18.737 1.00 56.94 88 ARG A N 1
ATOM 693 C CA . ARG A 1 88 ? 0.008 3.450 19.801 1.00 56.94 88 ARG A CA 1
ATOM 694 C C . ARG A 1 88 ? 0.976 4.585 20.064 1.00 56.94 88 ARG A C 1
ATOM 696 O O . ARG A 1 88 ? 1.865 4.439 20.905 1.00 56.94 88 ARG A O 1
ATOM 703 N N . SER A 1 89 ? 0.800 5.700 19.356 1.00 59.78 89 SER A N 1
ATOM 704 C CA . SER A 1 89 ? 1.450 6.962 19.696 1.00 59.78 89 SER A CA 1
ATOM 705 C C . SER A 1 89 ? 1.417 7.095 21.213 1.00 59.78 89 SER A C 1
ATOM 707 O O . SER A 1 89 ? 0.333 7.127 21.799 1.00 59.78 89 SER A O 1
ATOM 709 N N . PHE A 1 90 ? 2.589 7.042 21.843 1.00 45.94 90 PHE A N 1
ATOM 710 C CA . PHE A 1 90 ? 2.725 7.084 23.288 1.00 45.94 90 PHE A CA 1
ATOM 711 C C . PHE A 1 90 ? 1.953 8.314 23.771 1.00 45.94 90 PHE A C 1
ATOM 713 O O . PHE A 1 90 ? 2.383 9.442 23.528 1.00 45.94 90 PHE A O 1
ATOM 720 N N . GLU A 1 91 ? 0.791 8.117 24.404 1.00 47.09 91 GLU A N 1
ATOM 721 C CA . GLU A 1 91 ? 0.182 9.175 25.192 1.00 47.09 91 GLU A CA 1
ATOM 722 C C . GLU A 1 91 ? 1.188 9.431 26.306 1.00 47.09 91 GLU A C 1
ATOM 724 O O . GLU A 1 91 ? 1.255 8.701 27.299 1.00 47.09 91 GLU A O 1
ATOM 729 N N . I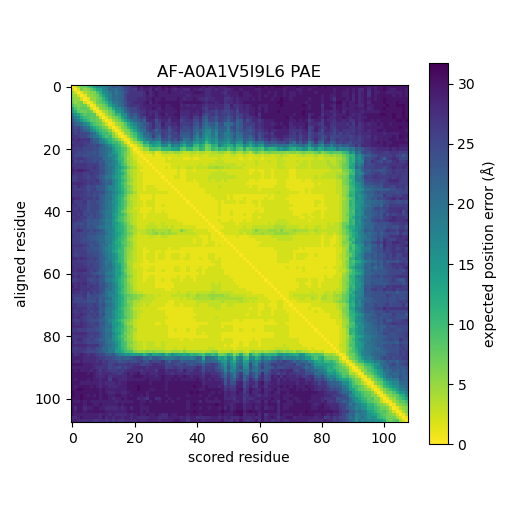LE A 1 92 ? 2.037 10.443 26.118 1.00 49.25 92 ILE A N 1
ATOM 730 C CA . ILE A 1 92 ? 2.683 11.076 27.251 1.00 49.25 92 ILE A CA 1
ATOM 731 C C . ILE A 1 92 ? 1.490 11.589 28.039 1.00 49.25 92 ILE A C 1
ATOM 733 O O . ILE A 1 92 ? 0.904 12.605 27.670 1.00 49.25 92 ILE A O 1
ATOM 737 N N . GLN A 1 93 ? 1.077 10.841 29.068 1.00 46.91 93 GLN A N 1
ATOM 738 C CA . GLN A 1 93 ? 0.216 11.392 30.095 1.00 46.91 93 GLN A CA 1
ATOM 739 C C . GLN A 1 93 ? 0.863 12.726 30.422 1.00 46.91 93 GLN A C 1
ATOM 741 O O . GLN A 1 93 ? 2.038 12.755 30.801 1.00 46.91 93 GLN A O 1
ATOM 746 N N . GLU A 1 94 ? 0.148 13.823 30.199 1.00 51.31 94 GLU A N 1
ATOM 747 C CA . GLU A 1 94 ? 0.507 15.110 30.764 1.00 51.31 94 GLU A CA 1
ATOM 748 C C . GLU A 1 94 ? 0.411 14.938 32.286 1.00 51.31 94 GLU A C 1
ATOM 750 O O . GLU A 1 94 ? -0.516 15.402 32.943 1.00 51.31 94 GLU A O 1
ATOM 755 N N . THR A 1 95 ? 1.346 14.193 32.880 1.00 46.06 95 THR A N 1
ATOM 756 C CA . THR A 1 95 ? 1.611 14.250 34.298 1.00 46.06 95 THR A CA 1
ATOM 757 C C . THR A 1 95 ? 2.057 15.674 34.483 1.00 46.06 95 THR A C 1
ATOM 759 O O . THR A 1 95 ? 3.153 16.027 34.041 1.00 46.06 95 THR A O 1
ATOM 762 N N . ALA A 1 96 ? 1.142 16.475 35.024 1.00 53.78 96 ALA A N 1
ATOM 763 C CA . ALA A 1 96 ? 1.329 17.821 35.513 1.00 53.78 96 ALA A CA 1
ATOM 764 C C . ALA A 1 96 ? 2.782 18.022 35.948 1.00 53.78 96 ALA A C 1
ATOM 766 O O . ALA A 1 96 ? 3.176 17.725 37.074 1.00 53.78 96 ALA A O 1
ATOM 767 N N . SER A 1 97 ? 3.611 18.480 35.013 1.00 50.03 97 SER A N 1
ATOM 768 C CA . SER A 1 97 ? 4.957 18.906 35.318 1.00 50.03 97 SER A CA 1
ATOM 769 C C . SER A 1 97 ? 4.766 20.350 35.729 1.00 50.03 97 SER A C 1
ATOM 771 O O . SER A 1 97 ? 4.937 21.268 34.928 1.00 50.03 97 SER A O 1
ATOM 773 N N . GLU A 1 98 ? 4.345 20.542 36.983 1.00 55.47 98 GLU A N 1
ATOM 774 C CA . GLU A 1 98 ? 4.672 21.747 37.737 1.00 55.47 98 GLU A CA 1
ATOM 775 C C . GLU A 1 98 ? 6.201 21.850 37.753 1.00 55.47 98 GLU A C 1
ATOM 777 O O . GLU A 1 98 ? 6.889 21.478 38.701 1.00 55.47 98 GLU A O 1
ATOM 782 N N . ARG A 1 99 ? 6.767 22.324 36.642 1.00 50.16 99 ARG A N 1
ATOM 783 C CA . ARG A 1 99 ? 8.137 22.806 36.587 1.00 50.16 99 ARG A CA 1
ATOM 784 C C . ARG A 1 99 ? 8.128 24.156 37.284 1.00 50.16 99 ARG A C 1
ATOM 786 O O . ARG A 1 99 ? 8.116 25.201 36.638 1.00 50.16 99 ARG A O 1
ATOM 793 N N . LEU A 1 100 ? 8.134 24.126 38.617 1.00 54.44 100 LEU A N 1
ATOM 794 C CA . LEU A 1 100 ? 8.778 25.188 39.375 1.00 54.44 100 LEU A CA 1
ATOM 795 C C . LEU A 1 100 ? 10.228 25.237 38.883 1.00 54.44 100 LEU A C 1
ATOM 797 O O . LEU A 1 100 ? 11.047 24.394 39.240 1.00 54.44 100 LEU A O 1
ATOM 801 N N . TYR A 1 101 ? 10.540 26.200 38.023 1.00 53.84 101 TYR A N 1
ATOM 802 C CA . TYR A 1 101 ? 11.922 26.569 37.770 1.00 53.84 101 TYR A CA 1
ATOM 803 C C . TYR A 1 101 ? 12.408 27.358 38.988 1.00 53.84 101 TYR A C 1
ATOM 805 O O . TYR A 1 101 ? 11.862 28.433 39.252 1.00 53.84 101 TYR A O 1
ATOM 813 N N . PRO A 1 102 ? 13.423 26.896 39.738 1.00 57.41 102 PRO A N 1
ATOM 814 C CA . PRO A 1 102 ? 14.100 27.786 40.658 1.00 57.41 102 PRO A CA 1
ATOM 815 C C . PRO A 1 102 ? 14.872 28.804 39.816 1.00 57.41 102 PRO A C 1
ATOM 817 O O . PRO A 1 102 ? 15.854 28.480 39.146 1.00 57.41 102 PRO A O 1
ATOM 820 N N . SER A 1 103 ? 14.402 30.051 39.820 1.00 66.38 103 SER A N 1
ATOM 821 C CA . SER A 1 103 ? 15.195 31.162 39.316 1.00 66.38 103 SER A CA 1
ATOM 822 C C . SER A 1 103 ? 16.397 31.338 40.237 1.00 66.38 103 SER A C 1
ATOM 824 O O . SER A 1 103 ? 16.238 31.681 41.407 1.00 66.38 103 SER A O 1
ATOM 826 N N . SER A 1 104 ? 17.596 31.110 39.723 1.00 56.25 104 SER A N 1
ATOM 827 C CA . SER A 1 104 ? 18.704 32.071 39.769 1.00 56.25 104 SER A CA 1
ATOM 828 C C . SER A 1 104 ? 20.021 31.339 39.546 1.00 56.25 104 SER A C 1
ATOM 830 O O . SER A 1 104 ? 20.446 30.506 40.339 1.00 56.25 104 SER A O 1
ATOM 832 N N . CYS A 1 105 ? 20.705 31.709 38.472 1.00 54.44 105 CYS A N 1
ATOM 833 C CA . CYS A 1 105 ? 22.156 31.685 38.467 1.00 54.44 105 CYS A CA 1
ATOM 834 C C . CYS A 1 105 ? 22.596 33.139 38.336 1.00 54.44 105 CYS A C 1
ATOM 836 O O . CYS A 1 105 ? 22.499 33.737 37.266 1.00 54.44 105 CYS A O 1
ATOM 838 N N . THR A 1 106 ? 23.015 33.726 39.452 1.00 57.75 106 THR A N 1
ATOM 839 C CA . THR A 1 106 ? 23.847 34.927 39.462 1.00 57.75 106 THR A CA 1
ATOM 840 C C . THR A 1 106 ? 25.183 34.547 38.828 1.00 57.75 106 THR A C 1
ATOM 842 O O . THR A 1 106 ? 25.867 33.653 39.319 1.00 57.75 106 THR A O 1
ATOM 845 N N . LEU A 1 107 ? 25.517 35.176 37.702 1.00 50.78 107 LEU A N 1
ATOM 846 C CA . LEU A 1 107 ? 26.841 35.071 37.092 1.00 50.78 107 LEU A CA 1
ATOM 847 C C . LEU A 1 107 ? 27.854 35.787 37.996 1.00 50.78 107 LEU A C 1
ATOM 849 O O . LEU A 1 107 ? 27.609 36.928 38.396 1.00 50.78 107 LEU A O 1
ATOM 853 N N . CYS A 1 108 ? 28.946 35.094 38.320 1.00 55.03 108 CYS A N 1
ATOM 854 C CA . CYS A 1 108 ? 30.122 35.634 39.005 1.00 55.03 108 CYS A CA 1
ATOM 855 C C . CYS A 1 108 ? 31.125 36.197 37.995 1.00 55.03 108 CYS A C 1
ATOM 857 O O . CYS A 1 108 ? 31.250 35.588 36.906 1.00 55.03 108 CYS A O 1
#

Foldseek 3Di:
DDDDDDDDDDDDPPPPPPDDQDDDDPLLPVQADPQLNVVLNVCSVVVPAPPVLSVVLSVVSSVVSVVVVHHDHNVVSVVSSVVSVVPPPPPPPPPPPPPPPPDDDDDD

Secondary structure (DSSP, 8-state):
-----------------TT------HHHHHHB-HHHHHHHHHHHHH--S-HHHHHHHHHHHHHHHHHHTSPBPHHHHHHHHHHHHH----------------------

Radius of gyration: 23.72 Å; Cα contacts (8 Å, |Δi|>4): 58; chains: 1; bounding box: 76×44×52 Å

Nearest PDB structures (foldseek):
  2jxn-assembly1_A  TM=5.376E-01  e=3.289E+00  Saccharomyces cerevisiae